Protein AF-A0A317Z711-F1 (afdb_monomer_lite)

pLDDT: mean 92.44, std 6.76, range [56.56, 97.44]

Structure (mmCIF, N/CA/C/O backbone):
data_AF-A0A317Z711-F1
#
_entry.id   AF-A0A317Z711-F1
#
loop_
_atom_site.group_PDB
_atom_site.id
_atom_site.type_symbol
_atom_site.label_atom_id
_atom_site.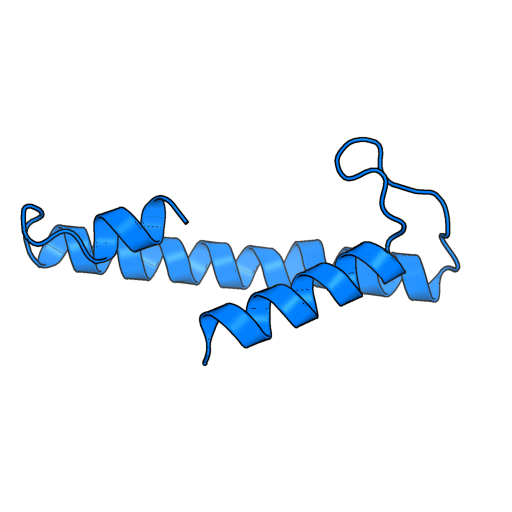label_alt_id
_atom_site.label_comp_id
_atom_site.label_asym_id
_atom_site.label_entity_id
_atom_site.label_seq_id
_atom_site.pdbx_PDB_ins_code
_atom_site.Cartn_x
_atom_site.Cartn_y
_atom_site.Cartn_z
_atom_site.occupancy
_atom_site.B_iso_or_equiv
_atom_site.auth_seq_id
_atom_site.auth_comp_id
_atom_site.auth_asym_id
_atom_site.auth_atom_id
_atom_site.pdbx_PDB_model_num
ATOM 1 N N . ARG A 1 1 ? 0.678 -0.008 7.238 1.00 66.06 1 ARG A N 1
ATOM 2 C CA . ARG A 1 1 ? 0.532 -0.988 8.345 1.00 66.06 1 ARG A CA 1
ATOM 3 C C . ARG A 1 1 ? 0.074 -0.323 9.633 1.00 66.06 1 ARG A C 1
ATOM 5 O O . ARG A 1 1 ? -0.920 -0.784 10.154 1.00 66.06 1 ARG A O 1
ATOM 12 N N . ARG A 1 2 ? 0.695 0.784 10.062 1.00 84.88 2 ARG A N 1
ATOM 13 C CA . ARG A 1 2 ? 0.296 1.522 11.272 1.00 84.88 2 ARG A CA 1
ATOM 14 C C . ARG A 1 2 ? -1.210 1.824 11.370 1.00 84.88 2 ARG A C 1
ATOM 16 O O . ARG A 1 2 ? -1.824 1.422 12.333 1.00 84.88 2 ARG A O 1
ATOM 23 N N . ILE A 1 3 ? -1.824 2.397 10.332 1.00 87.69 3 ILE A N 1
ATOM 24 C CA . ILE A 1 3 ? -3.268 2.730 10.338 1.00 87.69 3 ILE A CA 1
ATOM 25 C C . ILE A 1 3 ? -4.169 1.497 10.544 1.00 87.69 3 ILE A C 1
ATOM 27 O O . ILE A 1 3 ? -5.152 1.570 11.263 1.00 87.69 3 ILE A O 1
ATOM 31 N N . ILE A 1 4 ? -3.815 0.354 9.949 1.00 86.50 4 ILE A N 1
ATOM 32 C CA . ILE A 1 4 ? -4.574 -0.893 10.131 1.00 86.50 4 ILE A CA 1
ATOM 33 C C . ILE A 1 4 ? -4.377 -1.459 11.543 1.00 86.50 4 ILE A C 1
ATOM 35 O O . ILE A 1 4 ? -5.286 -2.073 12.075 1.00 86.50 4 ILE A O 1
ATOM 39 N N . GLN A 1 5 ? -3.216 -1.239 12.168 1.00 91.00 5 GLN A N 1
ATOM 40 C CA . GLN A 1 5 ? -3.004 -1.634 13.563 1.00 91.00 5 GLN A CA 1
ATOM 41 C C . GLN A 1 5 ? -3.897 -0.820 14.504 1.00 91.00 5 GLN A C 1
ATOM 43 O O . GLN A 1 5 ? -4.555 -1.414 15.343 1.00 91.00 5 GLN A O 1
ATOM 48 N N . GLU A 1 6 ? -3.992 0.497 14.302 1.00 91.81 6 GLU A N 1
ATOM 49 C CA . GLU A 1 6 ? -4.894 1.362 15.082 1.00 91.81 6 GLU A CA 1
ATOM 50 C C . GLU A 1 6 ? -6.375 0.995 14.876 1.00 91.81 6 GLU A C 1
ATOM 52 O O . GLU A 1 6 ? -7.176 1.060 15.806 1.00 91.81 6 GLU A O 1
ATOM 57 N N . ALA A 1 7 ? -6.741 0.570 13.660 1.00 91.56 7 ALA A 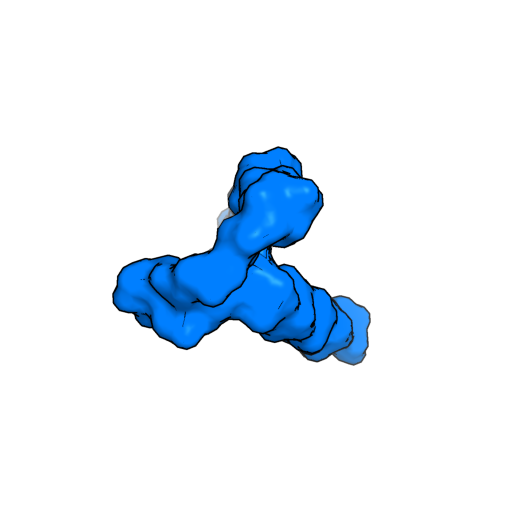N 1
ATOM 58 C CA . ALA A 1 7 ? -8.082 0.079 13.348 1.00 91.56 7 ALA A CA 1
ATOM 59 C C . ALA A 1 7 ? -8.442 -1.234 14.065 1.00 91.56 7 ALA A C 1
ATOM 61 O O . ALA A 1 7 ? -9.622 -1.494 14.270 1.00 91.56 7 ALA A O 1
ATOM 62 N N . CYS A 1 8 ? -7.449 -2.053 14.424 1.00 91.81 8 CYS A N 1
ATOM 63 C CA . CYS A 1 8 ? -7.638 -3.335 15.108 1.00 91.81 8 CYS A CA 1
ATOM 64 C C . CYS A 1 8 ? -7.316 -3.271 16.611 1.00 91.81 8 CYS A C 1
ATOM 66 O O . CYS A 1 8 ? -7.254 -4.317 17.254 1.00 91.81 8 CYS A O 1
ATOM 68 N N . ASP A 1 9 ? -7.036 -2.087 17.159 1.00 95.44 9 ASP A N 1
ATOM 69 C CA . ASP A 1 9 ? -6.734 -1.932 18.579 1.00 95.44 9 ASP A CA 1
ATOM 70 C C . ASP A 1 9 ? -8.031 -1.807 19.389 1.00 95.44 9 ASP A C 1
ATOM 72 O O . ASP A 1 9 ? -8.750 -0.808 19.298 1.00 95.44 9 ASP A O 1
ATOM 76 N N . ASP A 1 10 ? -8.309 -2.815 20.214 1.00 93.88 10 ASP A N 1
ATOM 77 C CA . ASP A 1 10 ? -9.482 -2.866 21.092 1.00 93.88 10 ASP A CA 1
ATOM 78 C C . ASP A 1 10 ? -9.460 -1.798 22.203 1.00 93.88 10 ASP A C 1
ATOM 80 O O . ASP A 1 10 ? -10.481 -1.562 22.851 1.00 93.88 10 ASP A O 1
ATOM 84 N N . GLN A 1 11 ? -8.323 -1.125 22.432 1.00 96.50 11 GLN A N 1
ATOM 85 C CA . GLN A 1 11 ? -8.240 0.041 23.321 1.00 96.50 11 GLN A CA 1
ATOM 86 C C . GLN A 1 11 ? -8.816 1.314 22.681 1.00 96.50 11 GLN A C 1
ATOM 88 O O . GLN A 1 11 ? -9.160 2.258 23.398 1.00 96.50 11 GLN A O 1
ATOM 93 N N . ASN A 1 12 ? -8.955 1.355 21.351 1.00 95.25 12 ASN A N 1
ATOM 94 C CA . ASN A 1 12 ? -9.577 2.474 20.651 1.00 95.25 12 ASN A CA 1
ATOM 95 C C . ASN A 1 12 ? -11.112 2.354 20.692 1.00 95.25 12 ASN A C 1
ATOM 97 O O . ASN A 1 12 ? -11.652 1.278 20.435 1.00 95.25 12 ASN A O 1
ATOM 101 N N . PRO A 1 13 ? -11.862 3.447 20.937 1.00 97.44 13 PRO A N 1
ATOM 102 C CA . PRO A 1 13 ? -13.315 3.434 20.791 1.00 97.44 13 PRO A CA 1
ATOM 103 C C . PRO A 1 13 ? -13.739 3.005 19.380 1.00 97.44 13 PRO A C 1
ATOM 105 O O . PRO A 1 13 ? -13.097 3.379 18.398 1.00 97.44 13 PRO A O 1
ATOM 108 N N . LEU A 1 14 ? -14.878 2.312 19.256 1.00 96.69 14 LEU A N 1
ATOM 109 C CA . LEU A 1 14 ? -15.369 1.773 17.973 1.00 96.69 14 LEU A CA 1
ATOM 110 C C . LEU A 1 14 ? -15.436 2.818 16.845 1.00 96.69 14 LEU A C 1
ATOM 112 O O . LEU A 1 14 ? -15.158 2.513 15.687 1.00 96.69 14 LEU A O 1
ATOM 116 N N . LEU A 1 15 ? -15.781 4.068 17.171 1.00 97.31 15 LEU A N 1
ATOM 117 C CA . LEU A 1 15 ? -15.819 5.144 16.181 1.00 97.31 15 LEU A CA 1
ATOM 118 C C . LEU A 1 15 ? -14.420 5.517 15.666 1.00 97.31 15 LEU A C 1
ATOM 120 O O . LEU A 1 15 ? -14.269 5.817 14.484 1.00 97.31 15 LEU A O 1
ATOM 124 N N . GLU A 1 16 ? -13.401 5.495 16.525 1.00 96.62 16 GLU A N 1
ATOM 125 C CA . GLU A 1 16 ? -12.015 5.760 16.125 1.00 96.62 16 GLU A CA 1
ATOM 126 C C . GLU A 1 16 ? -11.464 4.612 15.274 1.00 96.62 16 GLU A C 1
ATOM 128 O O . GLU A 1 16 ? -10.882 4.866 14.220 1.00 96.62 16 GLU A O 1
ATOM 133 N N . GLN A 1 17 ? -11.754 3.358 15.637 1.00 96.75 17 GLN A N 1
ATOM 134 C CA . GLN A 1 17 ? -11.435 2.197 14.797 1.00 96.75 17 GLN A CA 1
ATOM 135 C C . GLN A 1 17 ? -12.040 2.343 13.389 1.00 96.75 17 GLN A C 1
ATOM 137 O O . GLN A 1 17 ? -11.335 2.212 12.385 1.00 96.75 17 GLN A O 1
ATOM 142 N N . LEU A 1 18 ? -13.326 2.715 13.295 1.00 96.00 18 LEU A N 1
ATOM 143 C CA . LEU A 1 18 ? -14.002 2.943 12.013 1.00 96.00 18 LEU A CA 1
ATOM 144 C C . LEU A 1 18 ? -13.359 4.081 11.205 1.00 96.00 18 LEU A C 1
ATOM 146 O O . LEU A 1 18 ? -13.189 3.954 9.990 1.00 96.00 18 LEU A O 1
ATOM 150 N N . LYS A 1 19 ? -12.960 5.179 11.860 1.00 96.25 19 LYS A N 1
ATOM 151 C CA . LYS A 1 19 ? -12.226 6.269 11.199 1.00 96.25 19 LYS A CA 1
ATOM 152 C C . LYS A 1 19 ? -10.897 5.778 10.631 1.00 96.25 19 LYS A C 1
ATOM 154 O O . LYS A 1 19 ? -10.585 6.103 9.486 1.00 96.25 19 LYS A O 1
ATOM 159 N N . PHE A 1 20 ? -10.138 4.970 11.372 1.00 96.06 20 PHE A N 1
ATOM 160 C CA . PHE A 1 20 ? -8.887 4.402 10.867 1.00 96.06 20 PHE A CA 1
ATOM 161 C C . PHE A 1 20 ? -9.107 3.488 9.658 1.00 96.06 20 PHE A C 1
ATOM 163 O O . PHE A 1 20 ? -8.337 3.574 8.699 1.00 96.06 20 PHE A O 1
ATOM 170 N N . ILE A 1 21 ? -10.176 2.685 9.639 1.00 94.56 21 ILE A N 1
ATOM 171 C CA . ILE A 1 21 ? -10.549 1.876 8.465 1.00 94.56 21 ILE A CA 1
ATOM 172 C C . ILE A 1 21 ? -10.855 2.773 7.260 1.00 94.56 21 ILE A C 1
ATOM 174 O O . ILE A 1 21 ? -10.328 2.539 6.168 1.00 94.56 21 ILE A O 1
ATOM 178 N N . ALA A 1 22 ? -11.666 3.818 7.445 1.00 95.69 22 ALA A N 1
ATOM 179 C CA . ALA A 1 22 ? -12.039 4.737 6.370 1.00 95.69 22 ALA A CA 1
ATOM 180 C C . ALA A 1 22 ? -10.814 5.468 5.790 1.00 95.69 22 ALA A C 1
ATOM 182 O O . ALA A 1 22 ? -10.617 5.489 4.575 1.00 95.69 22 ALA A O 1
ATOM 183 N N . ILE A 1 23 ? -9.942 5.994 6.656 1.00 94.75 23 ILE A N 1
ATOM 184 C CA . ILE A 1 23 ? -8.690 6.654 6.257 1.00 94.75 23 ILE A CA 1
ATOM 185 C C . ILE A 1 23 ? -7.760 5.663 5.548 1.00 94.75 23 ILE A C 1
ATOM 187 O O . ILE A 1 23 ? -7.169 5.982 4.517 1.00 94.75 23 ILE A O 1
ATOM 191 N N . GLY A 1 24 ? -7.620 4.450 6.089 1.00 93.38 24 GLY A N 1
ATOM 192 C CA . GLY A 1 24 ? -6.805 3.395 5.493 1.00 93.38 24 GLY A CA 1
ATOM 193 C C . GLY A 1 24 ? -7.271 3.021 4.087 1.00 93.38 24 GLY A C 1
ATOM 194 O O . GLY A 1 24 ? -6.432 2.848 3.205 1.00 93.38 24 GLY A O 1
ATOM 195 N N . SER A 1 25 ? -8.587 2.964 3.878 1.00 93.62 25 SER A N 1
ATOM 196 C CA . SER A 1 25 ? -9.205 2.661 2.582 1.00 93.62 25 SER A CA 1
ATOM 197 C C . SER A 1 25 ? -8.957 3.777 1.567 1.00 93.62 25 SER A C 1
ATOM 199 O O . SER A 1 25 ? -8.441 3.506 0.488 1.00 93.62 25 SER A O 1
ATOM 201 N N . ALA A 1 26 ? -9.191 5.039 1.944 1.00 95.19 26 ALA A N 1
ATOM 202 C CA . ALA A 1 26 ? -8.934 6.184 1.068 1.00 95.19 26 ALA A CA 1
ATOM 203 C C . ALA A 1 26 ? -7.457 6.277 0.636 1.00 95.19 26 ALA A C 1
ATOM 205 O O . ALA A 1 26 ? -7.154 6.482 -0.539 1.00 95.19 26 ALA A O 1
ATOM 206 N N . ASN A 1 27 ? -6.526 6.049 1.571 1.00 94.12 27 ASN A N 1
ATOM 207 C CA . ASN A 1 27 ? -5.093 6.023 1.267 1.00 94.12 27 ASN A CA 1
ATOM 208 C C . ASN A 1 27 ? -4.715 4.869 0.323 1.00 94.12 27 ASN A C 1
ATOM 210 O O . ASN A 1 27 ? -3.793 5.001 -0.486 1.00 94.12 27 ASN A O 1
ATOM 214 N N . LEU A 1 28 ? -5.385 3.719 0.446 1.00 93.62 28 LEU A N 1
ATOM 215 C CA . LEU A 1 28 ? -5.154 2.572 -0.426 1.00 93.62 28 LEU A CA 1
ATOM 216 C C . LEU A 1 28 ? -5.639 2.864 -1.850 1.00 93.62 28 LEU A C 1
ATOM 218 O O . LEU A 1 28 ? -4.906 2.594 -2.803 1.00 93.62 28 LEU A O 1
ATOM 222 N N . ASP A 1 29 ? -6.820 3.463 -1.985 1.00 96.50 29 ASP A N 1
ATOM 223 C CA . ASP A 1 29 ? -7.376 3.866 -3.276 1.00 96.50 29 ASP A CA 1
ATOM 224 C C . ASP A 1 29 ? -6.459 4.870 -3.982 1.00 96.50 29 ASP A 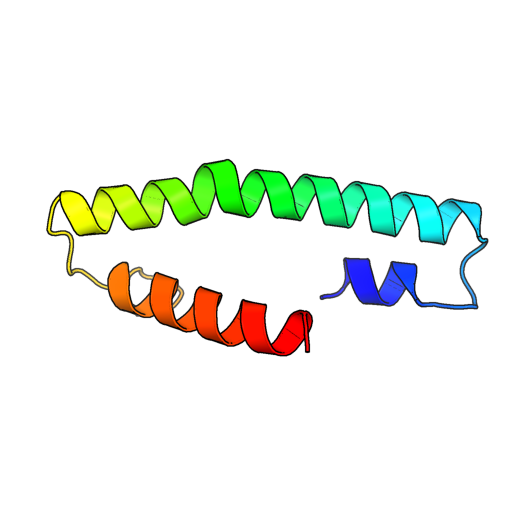C 1
ATOM 226 O O . ASP A 1 29 ? -6.093 4.662 -5.142 1.00 96.50 29 ASP A O 1
ATOM 230 N N . GLU A 1 30 ? -6.000 5.911 -3.278 1.00 96.69 30 GLU A N 1
ATOM 231 C CA . GLU A 1 30 ? -5.039 6.878 -3.823 1.00 96.69 30 GLU A CA 1
ATOM 232 C C . GLU A 1 30 ? -3.742 6.190 -4.277 1.00 96.69 30 GLU A C 1
ATOM 234 O O . GLU A 1 30 ? -3.251 6.433 -5.384 1.00 96.69 30 GLU A O 1
ATOM 239 N N . PHE A 1 31 ? -3.200 5.278 -3.463 1.00 95.50 31 PHE A N 1
ATOM 240 C CA . PHE A 1 31 ? -1.991 4.536 -3.813 1.00 95.50 31 PHE A CA 1
ATOM 241 C C . PHE A 1 31 ? -2.154 3.752 -5.125 1.00 95.50 31 PHE A C 1
ATOM 243 O O . PHE A 1 31 ? -1.259 3.782 -5.978 1.00 95.50 31 PHE A O 1
ATOM 250 N N . PHE A 1 32 ? -3.283 3.074 -5.334 1.00 96.31 32 PHE A N 1
ATOM 251 C CA . PHE A 1 32 ? -3.518 2.336 -6.576 1.00 96.31 32 PHE A CA 1
ATOM 252 C C . PHE A 1 32 ? -3.793 3.253 -7.769 1.00 96.31 32 PHE A C 1
ATOM 254 O O . PHE A 1 32 ? -3.227 3.032 -8.846 1.00 96.31 32 PHE A O 1
ATOM 261 N N . MET A 1 33 ? -4.610 4.290 -7.584 1.00 97.12 33 MET A N 1
ATOM 262 C CA . MET A 1 33 ? -4.972 5.217 -8.657 1.00 97.12 33 MET A CA 1
ATOM 263 C C . MET A 1 33 ? -3.785 6.051 -9.136 1.00 97.12 33 MET A C 1
ATOM 265 O O . MET A 1 33 ? -3.649 6.275 -10.335 1.00 97.12 33 MET A O 1
ATOM 269 N N . VAL A 1 34 ? -2.913 6.489 -8.228 1.00 95.94 34 VAL A N 1
ATOM 270 C CA . VAL A 1 34 ? -1.810 7.397 -8.560 1.00 95.94 34 VAL A CA 1
ATOM 271 C C . VAL A 1 34 ? -0.499 6.630 -8.709 1.00 95.94 34 VAL A C 1
ATOM 273 O O . VAL A 1 34 ? 0.133 6.651 -9.768 1.00 95.94 34 VAL A O 1
ATOM 276 N N . ARG A 1 35 ? -0.063 5.920 -7.662 1.00 94.62 35 ARG A N 1
ATOM 277 C CA . ARG A 1 35 ? 1.291 5.346 -7.621 1.00 94.62 35 ARG A CA 1
ATOM 278 C C . ARG A 1 35 ? 1.418 4.102 -8.494 1.00 94.62 35 ARG A C 1
ATOM 280 O O . ARG A 1 35 ? 2.379 3.998 -9.256 1.00 94.62 35 ARG A O 1
ATOM 287 N N . VAL A 1 36 ? 0.470 3.168 -8.414 1.00 96.56 36 VAL A N 1
ATOM 288 C CA . VAL A 1 36 ? 0.515 1.936 -9.223 1.00 96.56 36 VAL A CA 1
ATOM 289 C C . VAL A 1 36 ? 0.269 2.236 -10.702 1.00 96.56 36 VAL A C 1
ATOM 291 O O . VAL A 1 36 ? 0.953 1.661 -11.551 1.00 96.56 36 VAL A O 1
ATOM 294 N N 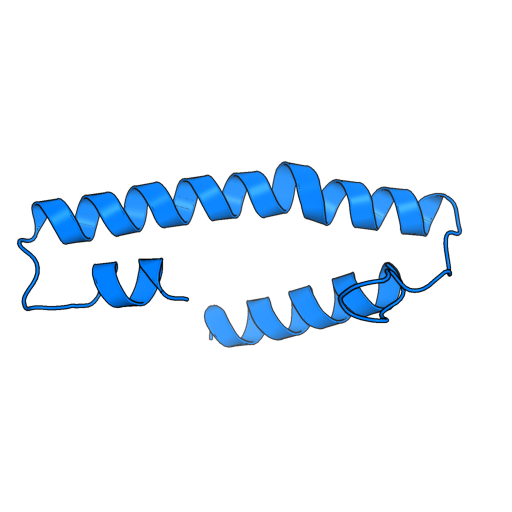. ALA A 1 37 ? -0.648 3.154 -11.023 1.00 97.12 37 ALA A N 1
ATOM 295 C CA . ALA A 1 37 ? -0.852 3.613 -12.397 1.00 97.12 37 ALA A CA 1
ATOM 296 C C . ALA A 1 37 ? 0.427 4.235 -12.982 1.00 97.12 37 ALA A C 1
ATOM 298 O O . ALA A 1 37 ? 0.891 3.793 -14.034 1.00 97.12 37 ALA A O 1
ATOM 299 N N . GLY A 1 38 ? 1.073 5.151 -12.251 1.00 96.38 38 GLY A N 1
ATOM 300 C CA . GLY A 1 38 ? 2.330 5.764 -12.687 1.00 96.38 38 GLY A CA 1
ATOM 301 C C . GLY A 1 38 ? 3.455 4.749 -12.922 1.00 96.38 38 GLY A C 1
ATOM 302 O O . GLY A 1 38 ? 4.174 4.844 -13.916 1.00 96.38 38 GLY A O 1
ATOM 303 N N . LEU A 1 39 ? 3.581 3.727 -12.067 1.00 95.88 39 LEU A N 1
ATOM 304 C CA . LEU A 1 39 ? 4.544 2.638 -12.279 1.00 95.88 39 LEU A CA 1
ATOM 305 C C . LEU A 1 39 ? 4.234 1.827 -13.546 1.00 95.88 39 LEU A C 1
ATOM 307 O O . LEU A 1 39 ? 5.154 1.466 -14.280 1.00 95.88 39 LEU A O 1
ATOM 311 N N . LYS A 1 40 ? 2.956 1.548 -13.833 1.00 96.62 40 LYS A N 1
ATOM 312 C CA . LYS A 1 40 ? 2.553 0.855 -15.068 1.00 96.62 40 LYS A CA 1
ATOM 313 C C . LYS A 1 40 ? 2.898 1.674 -16.309 1.00 9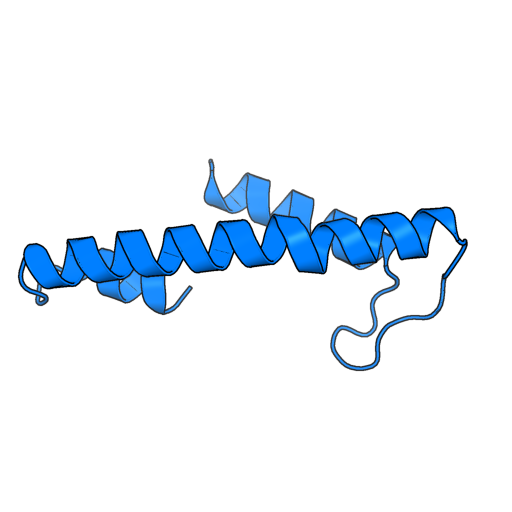6.62 40 LYS A C 1
ATOM 315 O O . LYS A 1 40 ? 3.375 1.101 -17.286 1.00 96.62 40 LYS A O 1
ATOM 320 N N . ASP A 1 41 ? 2.697 2.985 -16.272 1.00 97.12 41 ASP A N 1
ATOM 321 C CA . ASP A 1 41 ? 3.026 3.853 -17.403 1.00 97.12 41 ASP A CA 1
ATOM 322 C C . ASP A 1 41 ? 4.538 3.970 -17.614 1.00 97.12 41 ASP A C 1
ATOM 324 O O . ASP A 1 41 ? 5.000 3.878 -18.750 1.00 97.12 41 ASP A O 1
ATOM 328 N N . GLN A 1 42 ? 5.330 4.026 -16.540 1.00 95.25 42 GLN A N 1
ATOM 329 C CA . GLN A 1 42 ? 6.792 3.936 -16.626 1.00 95.25 42 GLN A CA 1
ATOM 330 C C . GLN A 1 42 ? 7.257 2.642 -17.308 1.00 95.25 42 GLN A C 1
ATOM 332 O O . GLN A 1 42 ? 8.121 2.690 -18.183 1.00 95.25 42 GLN A O 1
ATOM 337 N N . VAL A 1 43 ? 6.662 1.495 -16.957 1.00 95.50 43 VAL A N 1
ATOM 338 C CA . VAL A 1 43 ? 6.962 0.215 -17.621 1.00 95.50 43 VAL A CA 1
ATOM 339 C C . VAL A 1 43 ? 6.598 0.268 -19.106 1.00 95.50 43 VAL A C 1
ATOM 341 O O . VAL A 1 43 ? 7.410 -0.134 -19.935 1.00 95.50 43 VAL A O 1
ATOM 344 N N . LYS A 1 44 ? 5.421 0.800 -19.465 1.00 95.88 44 LYS A N 1
ATOM 345 C CA . LYS A 1 44 ? 5.007 0.948 -20.875 1.00 95.88 44 LYS A CA 1
ATOM 346 C C . LYS A 1 44 ? 5.952 1.849 -21.673 1.00 95.88 44 LYS A C 1
ATOM 348 O O . LYS A 1 44 ? 6.190 1.592 -22.845 1.00 95.88 44 LYS A O 1
ATOM 353 N N . MET A 1 45 ? 6.499 2.881 -21.036 1.00 95.94 45 MET A N 1
ATOM 354 C CA . MET A 1 45 ? 7.490 3.789 -21.620 1.00 95.94 45 MET A CA 1
ATOM 355 C C . MET A 1 45 ? 8.913 3.199 -21.647 1.00 95.94 45 MET A C 1
ATOM 357 O O . MET A 1 45 ? 9.842 3.868 -22.094 1.00 95.94 45 MET A O 1
ATOM 361 N N . GLY A 1 46 ? 9.114 1.966 -21.168 1.00 93.06 46 GLY A N 1
ATOM 362 C CA . GLY A 1 46 ? 10.414 1.292 -21.172 1.00 93.06 46 GLY A CA 1
ATOM 363 C C . GLY A 1 46 ? 11.393 1.790 -20.103 1.00 93.06 46 GLY A C 1
ATOM 364 O O . GLY A 1 46 ? 12.598 1.556 -20.215 1.00 93.06 46 GLY A O 1
ATOM 365 N N . PHE A 1 47 ? 10.918 2.473 -19.056 1.00 91.25 47 PHE A N 1
ATOM 366 C CA . PHE A 1 47 ? 11.783 2.889 -17.953 1.00 91.25 47 PHE A CA 1
ATOM 367 C C . PHE A 1 47 ? 12.257 1.680 -17.144 1.00 91.25 47 PHE A C 1
ATOM 369 O O . PHE A 1 47 ? 11.489 1.053 -16.419 1.00 91.25 47 PHE A O 1
ATOM 376 N N . ASN A 1 48 ? 13.564 1.427 -17.199 1.00 87.31 48 ASN A N 1
ATOM 377 C CA . ASN A 1 48 ? 14.224 0.340 -16.470 1.00 87.31 48 ASN A CA 1
ATOM 378 C C . ASN A 1 48 ? 15.239 0.827 -15.429 1.00 87.31 48 ASN A C 1
ATOM 380 O O . ASN A 1 48 ? 16.017 0.036 -14.901 1.00 87.31 48 ASN A O 1
ATOM 384 N N . LYS A 1 49 ? 15.248 2.126 -15.116 1.00 89.62 49 LYS A N 1
ATOM 385 C CA . LYS A 1 49 ? 16.120 2.665 -14.068 1.00 89.62 49 LYS A CA 1
ATOM 386 C C . LYS A 1 49 ? 15.501 2.406 -12.688 1.00 89.62 4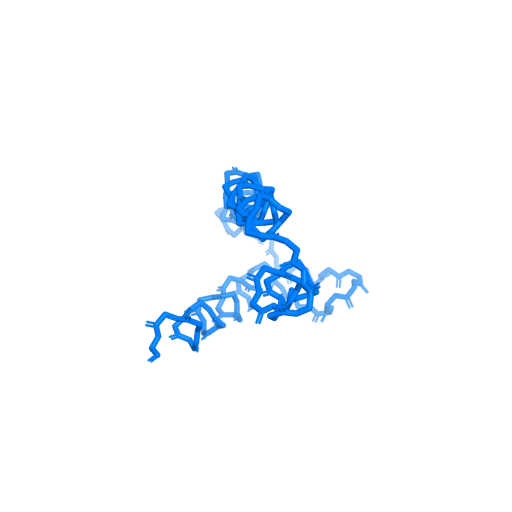9 LYS A C 1
ATOM 388 O O . LYS A 1 49 ? 14.322 2.716 -12.508 1.00 89.62 49 LYS A O 1
ATOM 393 N N . PRO A 1 50 ? 16.259 1.853 -11.726 1.00 87.12 50 PRO A N 1
ATOM 394 C CA . PRO A 1 50 ? 15.797 1.722 -10.352 1.00 87.12 50 PRO A CA 1
ATOM 395 C C . PRO A 1 50 ? 15.484 3.080 -9.729 1.00 87.12 50 PRO A C 1
ATOM 397 O O . PRO A 1 50 ? 16.188 4.057 -9.984 1.00 87.12 50 PRO A O 1
ATOM 400 N N . GLU A 1 51 ? 14.445 3.149 -8.897 1.00 85.31 51 GLU A N 1
ATOM 401 C CA . GLU A 1 51 ? 14.205 4.364 -8.118 1.00 85.31 51 GLU A CA 1
ATOM 402 C C . GLU A 1 51 ? 15.203 4.499 -6.958 1.00 85.31 51 GLU A C 1
ATOM 404 O O . GLU A 1 51 ? 15.679 3.506 -6.410 1.00 85.31 51 GLU A O 1
ATOM 409 N N . ASN A 1 52 ? 15.434 5.729 -6.497 1.00 77.25 52 ASN A N 1
ATOM 410 C CA . ASN A 1 52 ? 16.438 6.021 -5.467 1.00 77.25 52 ASN A CA 1
ATOM 411 C C . ASN A 1 52 ? 16.137 5.412 -4.086 1.00 77.25 52 ASN A C 1
ATOM 413 O O . ASN A 1 52 ? 17.059 5.201 -3.305 1.00 77.25 52 ASN A O 1
ATOM 417 N N . LYS A 1 53 ? 14.860 5.174 -3.756 1.00 83.31 53 LYS A N 1
ATOM 418 C CA . LYS A 1 53 ? 14.444 4.696 -2.426 1.00 83.31 53 LYS A CA 1
ATOM 419 C C . LYS A 1 53 ? 14.473 3.177 -2.332 1.00 83.31 53 LYS A C 1
ATOM 421 O O . LYS A 1 53 ? 15.232 2.630 -1.544 1.00 83.31 53 LYS A O 1
ATOM 426 N N . ALA A 1 54 ? 13.644 2.504 -3.129 1.00 82.56 54 ALA A N 1
ATOM 427 C CA . ALA A 1 54 ? 13.569 1.050 -3.110 1.00 82.56 54 ALA A CA 1
ATOM 428 C C . ALA A 1 54 ? 14.744 0.374 -3.833 1.00 82.56 54 ALA A C 1
ATOM 430 O O . ALA A 1 54 ? 14.930 -0.824 -3.658 1.00 82.56 54 ALA A O 1
ATOM 431 N N . GLN A 1 55 ? 15.506 1.106 -4.660 1.00 90.81 55 GLN A N 1
ATOM 432 C CA . GLN A 1 55 ? 16.512 0.536 -5.569 1.00 90.81 55 GLN A CA 1
ATOM 433 C C . GLN A 1 55 ? 15.936 -0.562 -6.479 1.00 90.81 55 GLN A C 1
ATOM 435 O O . GLN A 1 55 ? 16.638 -1.467 -6.922 1.00 90.81 55 GLN A O 1
ATOM 440 N N . LEU A 1 56 ? 14.642 -0.454 -6.795 1.00 92.62 56 LEU A N 1
ATOM 441 C CA . LEU A 1 56 ? 13.905 -1.370 -7.659 1.00 92.62 56 LEU A CA 1
ATOM 442 C C . LEU A 1 56 ? 13.475 -0.663 -8.941 1.00 92.62 56 LEU A C 1
ATOM 444 O O . LEU A 1 56 ? 13.025 0.490 -8.899 1.00 92.62 56 LEU A O 1
ATOM 448 N N . THR A 1 57 ? 13.546 -1.373 -10.067 1.00 95.44 57 THR A N 1
ATOM 449 C CA . THR A 1 57 ? 12.935 -0.923 -11.326 1.00 95.44 57 THR A CA 1
ATOM 450 C C . THR A 1 57 ? 11.408 -0.860 -11.191 1.00 95.44 57 THR A C 1
ATOM 452 O O . THR A 1 57 ? 10.839 -1.551 -10.337 1.00 95.44 57 THR A O 1
ATOM 455 N N . PRO A 1 58 ? 10.702 -0.089 -12.038 1.00 95.62 58 PRO A N 1
ATOM 456 C CA . PRO A 1 58 ? 9.240 -0.025 -11.999 1.00 95.62 58 PRO A CA 1
ATOM 457 C C . PRO A 1 58 ? 8.572 -1.407 -12.076 1.00 95.62 58 PRO A C 1
ATOM 459 O O . PRO A 1 58 ? 7.646 -1.704 -11.320 1.00 95.62 58 PRO A O 1
ATOM 462 N N . GLN A 1 59 ? 9.100 -2.306 -12.913 1.00 95.62 59 GLN A N 1
ATOM 463 C CA . GLN A 1 59 ? 8.601 -3.677 -13.030 1.00 95.62 59 GLN A CA 1
ATOM 464 C C . GLN A 1 59 ? 8.825 -4.499 -11.750 1.00 95.62 59 GLN A C 1
ATOM 466 O O . GLN A 1 59 ? 7.934 -5.235 -11.319 1.00 95.62 59 GLN A O 1
ATOM 471 N N . GLN A 1 60 ? 9.991 -4.365 -11.112 1.00 95.94 60 GLN A N 1
ATOM 472 C CA . GLN A 1 60 ? 10.280 -5.034 -9.841 1.00 95.94 60 GLN A CA 1
ATOM 473 C C . GLN A 1 60 ? 9.386 -4.512 -8.710 1.00 95.94 60 GLN A C 1
ATOM 475 O O . GLN A 1 60 ? 8.894 -5.309 -7.912 1.00 95.94 60 GLN A O 1
ATOM 480 N N . GLN A 1 61 ? 9.121 -3.201 -8.668 1.00 95.69 61 GLN A N 1
ATOM 481 C CA . GLN A 1 61 ? 8.194 -2.612 -7.700 1.00 95.69 61 GLN A CA 1
ATOM 482 C C . GLN A 1 61 ? 6.780 -3.166 -7.873 1.00 95.69 61 GLN A C 1
ATOM 484 O O . GLN A 1 61 ? 6.182 -3.599 -6.892 1.00 95.69 61 GLN A O 1
ATOM 489 N N . LEU A 1 62 ? 6.260 -3.220 -9.104 1.00 96.25 62 LEU A N 1
ATOM 490 C CA . LEU A 1 62 ? 4.937 -3.792 -9.376 1.00 96.25 62 LEU A CA 1
ATOM 491 C C . LEU A 1 62 ? 4.838 -5.250 -8.913 1.00 96.25 62 LEU A C 1
ATOM 493 O O . LEU A 1 62 ? 3.862 -5.619 -8.263 1.00 96.25 62 LEU A O 1
ATOM 497 N N . LYS A 1 63 ? 5.870 -6.061 -9.176 1.00 96.25 63 LYS A N 1
ATOM 498 C CA . LYS A 1 63 ? 5.926 -7.458 -8.720 1.00 96.25 63 LYS A CA 1
ATOM 499 C C . LYS A 1 63 ? 5.951 -7.568 -7.191 1.00 96.25 63 LYS A C 1
ATOM 501 O O . LYS A 1 63 ? 5.252 -8.404 -6.621 1.00 96.25 63 LYS A O 1
ATOM 506 N N . ALA A 1 64 ? 6.724 -6.715 -6.519 1.00 95.50 64 ALA A N 1
ATOM 507 C CA . ALA A 1 64 ? 6.785 -6.680 -5.059 1.00 95.50 64 ALA A CA 1
ATOM 508 C C . ALA A 1 64 ? 5.444 -6.247 -4.439 1.00 95.50 64 ALA A C 1
ATOM 510 O O . ALA A 1 64 ? 4.993 -6.857 -3.468 1.00 95.50 64 ALA A O 1
ATOM 511 N N . ILE A 1 65 ? 4.780 -5.242 -5.021 1.00 95.06 65 ILE A N 1
ATOM 512 C CA . ILE A 1 65 ? 3.443 -4.789 -4.609 1.00 95.06 65 ILE A CA 1
ATOM 513 C C . ILE A 1 65 ? 2.429 -5.923 -4.768 1.00 95.06 65 ILE A C 1
ATOM 515 O O . ILE A 1 65 ? 1.674 -6.195 -3.841 1.00 95.06 65 ILE A O 1
ATOM 519 N N . GLU A 1 66 ? 2.433 -6.619 -5.903 1.00 95.12 66 GLU A N 1
ATOM 520 C CA . GLU A 1 66 ? 1.525 -7.736 -6.176 1.00 95.12 66 GLU A CA 1
ATOM 521 C C . GLU A 1 66 ? 1.712 -8.887 -5.173 1.00 95.12 66 GLU A C 1
ATOM 523 O O . GLU A 1 66 ? 0.743 -9.369 -4.581 1.00 95.12 66 GLU A O 1
ATOM 528 N N . GLN A 1 67 ? 2.962 -9.293 -4.919 1.00 95.69 67 GLN A N 1
ATOM 529 C CA . GLN A 1 67 ? 3.275 -10.286 -3.891 1.00 95.69 67 GLN A CA 1
ATOM 530 C C . GLN A 1 67 ? 2.791 -9.826 -2.516 1.00 95.69 67 GLN A C 1
ATOM 532 O O . GLN A 1 67 ? 2.224 -10.623 -1.767 1.00 95.69 67 GLN A O 1
ATOM 537 N N . LYS A 1 68 ? 2.987 -8.545 -2.188 1.00 93.12 68 LYS A N 1
ATOM 538 C CA . LYS A 1 68 ? 2.565 -8.012 -0.899 1.00 93.12 68 LYS A CA 1
ATOM 539 C C . LYS A 1 68 ? 1.050 -7.970 -0.754 1.00 93.12 68 LYS A C 1
ATOM 541 O O . LYS A 1 68 ? 0.545 -8.281 0.318 1.00 93.12 68 LYS A O 1
ATOM 546 N N . ASN A 1 69 ? 0.340 -7.619 -1.821 1.00 92.69 69 ASN A N 1
ATOM 547 C CA . ASN A 1 69 ? -1.114 -7.583 -1.840 1.00 92.69 69 ASN A CA 1
ATOM 548 C C . ASN A 1 69 ? -1.701 -8.980 -1.608 1.00 92.69 69 ASN A C 1
ATOM 550 O O . ASN A 1 69 ? -2.557 -9.141 -0.746 1.00 92.69 69 ASN A O 1
ATOM 554 N N . ARG A 1 70 ? -1.161 -10.008 -2.281 1.00 92.44 70 ARG A N 1
ATOM 555 C CA . ARG A 1 70 ? -1.554 -11.408 -2.044 1.00 92.44 70 ARG A CA 1
ATOM 556 C C . ARG A 1 70 ? -1.407 -11.825 -0.580 1.00 92.44 70 ARG A C 1
ATOM 558 O O . ARG A 1 70 ? -2.297 -12.473 -0.056 1.00 92.44 70 ARG A O 1
ATOM 565 N N . GLN A 1 71 ? -0.319 -11.426 0.081 1.00 90.81 71 GLN A N 1
ATOM 566 C CA . GLN A 1 71 ? -0.091 -11.727 1.502 1.00 90.81 71 GLN A CA 1
ATOM 567 C C . GLN A 1 71 ? -1.045 -11.009 2.462 1.00 90.81 71 GLN A C 1
ATOM 569 O O . GLN A 1 71 ? -1.129 -11.411 3.612 1.00 90.81 71 GLN A O 1
ATOM 574 N N . ASN A 1 72 ? -1.657 -9.897 2.049 1.00 85.94 72 ASN A N 1
ATOM 575 C CA . ASN A 1 72 ? -2.541 -9.123 2.921 1.00 85.94 72 ASN A CA 1
ATOM 576 C C . ASN A 1 72 ? -4.019 -9.526 2.766 1.00 85.94 72 ASN A C 1
ATOM 578 O O . ASN A 1 72 ? -4.822 -9.142 3.606 1.00 85.94 72 ASN A O 1
ATOM 582 N N . VAL A 1 73 ? -4.375 -10.209 1.672 1.00 81.00 73 VAL A N 1
ATOM 583 C CA . VAL A 1 73 ? -5.752 -10.644 1.366 1.00 81.00 73 VAL A CA 1
ATOM 584 C C . VAL A 1 73 ? -5.976 -12.125 1.711 1.00 81.00 73 VAL A C 1
ATOM 586 O O . VAL A 1 73 ? -7.121 -12.534 1.875 1.00 81.00 73 VAL A O 1
ATOM 589 N N . ALA A 1 74 ? -4.901 -12.914 1.811 1.00 56.56 74 ALA A N 1
ATOM 590 C CA . ALA A 1 74 ? -4.917 -14.292 2.307 1.00 56.56 74 ALA A CA 1
ATOM 591 C C . ALA A 1 74 ? -4.814 -14.329 3.836 1.00 56.56 74 ALA A C 1
ATOM 593 O O . ALA A 1 74 ? -5.477 -15.203 4.432 1.00 56.56 74 ALA A O 1
#

Secondary structure (DSSP, 8-state):
-HHHHHHT-TTS-HHHHHHHHHHHHHHHHHIIIIIIHHHHHHHHTT--PPPTTT---HHHHHHHHHHHHHHHH-

Radius of gyration: 15.58 Å; chains: 1; bounding box: 32×22×45 Å

Foldseek 3Di:
DVLQVQLPDPVDPPVSNVVSVVVVVVVVVCCCVPVLVVLVVCVVVVFQQQDPPPSHGSVRVNVVVVVVVVVVVD

Organism: Staphylococcus pseudintermedius (NCBI:txid283734)

Sequence (74 aa):
RRIIQEACDDQNPLLEQLKFIAIGSANLDEFFMVRVAGLKDQVKMGFNKPENKAQLTPQQQLKAIEQKNRQNVA

InterPro domains:
  IPR003414 Polyphosphate kinase [PTHR30218] (1-73)
  IPR025198 Polyphosphate kinase N-terminal domain [PF13089] (1-73)
  IPR036832 Polyphosphate kinase N-terminal domain superfamily [SSF140356] (1-71)